Protein AF-A0A9D5ZG95-F1 (afdb_monomer)

Foldseek 3Di:
DLVPQDDDPDPCNLLSVLLCCLLVVDDPLVQLVVQQVVCVVVVHDNVVSNVVSSVVSSLVSLVQLLCCDCVHVVNQDDPNHGRSCNVRHRVSSNSSSD

Secondary structure (DSSP, 8-state):
-GGGS----STTHHHHHHHHHHHHS----HHHHHHHHHHHHTT--HHHHHHHHHHHHHHHHHHHHHHTSTTTT--SEETTEE-HHHHS-HHHHHHHH-

Radius of gyration: 14.71 Å; Cα contacts (8 Å, |Δi|>4): 109; chains: 1; bounding box: 30×31×39 Å

Nearest PDB structures (foldseek):
  4kkm-assembly1_A  TM=9.698E-01  e=1.287E-07  Zymomonas mobilis subsp. mobilis ZM4 = ATCC 31821
  3ts7-assembly1_A  TM=9.616E-01  e=9.498E-07  Methylococcus capsulatus
  7my0-assembly1_B  TM=9.695E-01  e=1.506E-06  Synechocystis sp. PCC 6803 substr. Kazusa
  7mxz-assembly1_AAA  TM=9.691E-01  e=1.946E-06  Synechocystis sp. PCC 6803 substr. Kazusa
  7my7-assembly2_CCC  TM=9.581E-01  e=3.988E-06  Synechococcus elongatus PCC 7942 = FACHB-805

Sequence (98 aa):
MDTLLPMD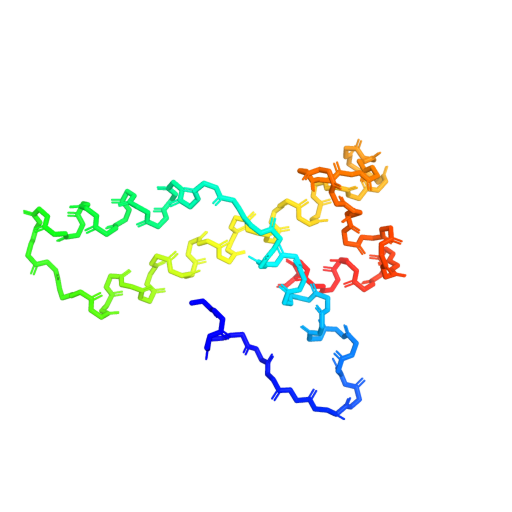GGPESRLMEAMRYAALLGGKRVRPYLTLNTAALFNVDAKCALRVAAALEMVHCYSLANDDLPAMDDDDLRRGQPTCHVKFDEATAILAGD

Solvent-accessible surface area (backbone atoms only — not comparable to full-atom values): 5497 Å² total; per-residue (Å²): 95,77,90,77,51,78,85,60,90,55,97,56,26,67,46,41,49,43,33,49,49,47,61,62,70,67,76,88,57,59,67,32,52,51,43,43,54,56,31,53,78,70,72,46,58,64,70,64,34,49,53,51,20,36,51,57,44,48,57,53,27,22,52,51,37,45,43,34,32,77,91,62,68,50,41,62,58,52,96,89,37,68,22,49,36,73,71,71,32,60,70,50,20,48,62,38,37,106

pLDDT: mean 95.36, std 4.54, range [74.25, 98.56]

Mean predicted aligned error: 2.89 Å

Structure (mmCIF, N/CA/C/O backbone):
data_AF-A0A9D5ZG95-F1
#
_entry.id   AF-A0A9D5ZG95-F1
#
loop_
_atom_site.group_PDB
_atom_site.id
_atom_site.type_symbol
_atom_site.label_atom_id
_atom_site.label_alt_id
_atom_site.label_comp_id
_atom_site.label_asym_id
_atom_site.label_entity_id
_atom_site.label_seq_id
_atom_site.pdbx_PDB_ins_code
_atom_site.Cartn_x
_atom_site.Cartn_y
_atom_site.Cartn_z
_atom_site.occupancy
_atom_site.B_iso_or_equiv
_atom_site.auth_seq_id
_atom_site.auth_comp_id
_atom_site.auth_asym_id
_atom_site.auth_atom_id
_atom_site.pdbx_PDB_model_num
ATOM 1 N N . MET A 1 1 ? -0.231 -4.451 8.380 1.00 87.19 1 MET A N 1
ATOM 2 C CA . MET A 1 1 ? -0.212 -4.397 6.903 1.00 87.19 1 MET A CA 1
ATOM 3 C C . MET A 1 1 ? 0.833 -5.355 6.367 1.00 87.19 1 MET A C 1
ATOM 5 O O . MET A 1 1 ? 0.455 -6.230 5.616 1.00 87.19 1 MET A O 1
ATOM 9 N N . ASP A 1 2 ? 2.087 -5.270 6.821 1.00 90.81 2 ASP A N 1
ATOM 10 C CA . ASP A 1 2 ? 3.172 -6.178 6.409 1.00 90.81 2 ASP A CA 1
ATOM 11 C C . ASP A 1 2 ? 2.808 -7.677 6.496 1.00 90.81 2 ASP A C 1
ATOM 13 O O . ASP A 1 2 ? 2.959 -8.418 5.531 1.00 90.81 2 ASP A O 1
ATOM 17 N N . THR A 1 3 ? 2.194 -8.104 7.603 1.00 91.50 3 THR A N 1
ATOM 18 C CA . THR A 1 3 ? 1.720 -9.488 7.802 1.00 91.50 3 THR A CA 1
ATOM 19 C C . THR A 1 3 ? 0.497 -9.886 6.967 1.00 91.50 3 THR A C 1
ATOM 21 O O . THR A 1 3 ? 0.128 -11.054 6.959 1.00 91.50 3 THR A O 1
ATOM 24 N N . LEU A 1 4 ? -0.172 -8.926 6.323 1.00 92.19 4 LEU A N 1
ATOM 25 C CA . LEU A 1 4 ? -1.353 -9.152 5.479 1.00 92.19 4 LEU A CA 1
ATOM 26 C C . LEU A 1 4 ? -1.005 -9.186 3.989 1.00 92.19 4 LEU A C 1
ATOM 28 O O . LEU A 1 4 ? -1.852 -9.551 3.182 1.00 92.19 4 LEU A O 1
ATOM 32 N N . LEU A 1 5 ? 0.201 -8.754 3.627 1.00 90.94 5 LEU A N 1
ATOM 33 C CA . LEU A 1 5 ? 0.674 -8.763 2.252 1.00 90.94 5 LEU A CA 1
ATOM 34 C C . LEU A 1 5 ? 1.235 -10.152 1.912 1.00 90.94 5 LEU A C 1
ATOM 36 O O . LEU A 1 5 ? 1.851 -10.775 2.787 1.00 90.94 5 LEU A O 1
ATOM 40 N N . PRO A 1 6 ? 1.070 -10.621 0.664 1.00 86.44 6 PRO A N 1
ATOM 41 C CA . PRO A 1 6 ? 1.526 -11.942 0.250 1.00 86.44 6 PRO A CA 1
ATOM 42 C C . PRO A 1 6 ? 3.046 -12.083 0.404 1.00 86.44 6 PRO A C 1
ATOM 44 O O . PRO A 1 6 ? 3.803 -11.121 0.230 1.00 86.44 6 PRO A O 1
ATOM 47 N N . MET A 1 7 ? 3.476 -13.283 0.787 1.00 77.81 7 MET A N 1
ATOM 48 C CA . MET A 1 7 ? 4.874 -13.675 0.963 1.00 77.81 7 MET A CA 1
ATOM 49 C C . MET A 1 7 ? 5.042 -15.035 0.307 1.00 77.81 7 MET A C 1
ATOM 51 O O . MET A 1 7 ? 4.765 -16.025 0.966 1.00 77.81 7 MET A O 1
ATOM 55 N N . ASP A 1 8 ? 5.470 -15.098 -0.952 1.00 74.44 8 ASP A N 1
ATOM 56 C CA . ASP A 1 8 ? 5.814 -16.379 -1.569 1.00 74.44 8 ASP A CA 1
ATOM 57 C C . ASP A 1 8 ? 6.872 -16.238 -2.670 1.00 74.44 8 ASP A C 1
ATOM 59 O O . ASP A 1 8 ? 6.897 -15.282 -3.443 1.00 74.44 8 ASP A O 1
ATOM 63 N N . GLY A 1 9 ? 7.762 -17.232 -2.740 1.00 74.25 9 GLY A N 1
ATOM 64 C CA . GLY A 1 9 ? 8.861 -17.337 -3.711 1.00 74.25 9 GLY A CA 1
ATOM 65 C C . GLY A 1 9 ? 8.469 -18.025 -5.022 1.00 74.25 9 GLY A C 1
ATOM 66 O O . GLY A 1 9 ? 9.321 -18.609 -5.688 1.00 74.25 9 GLY A O 1
ATOM 67 N N . GLY A 1 10 ? 7.176 -18.032 -5.351 1.00 88.56 10 GLY A N 1
ATOM 68 C CA . GLY A 1 10 ? 6.652 -18.642 -6.569 1.00 88.56 10 GLY A CA 1
ATOM 69 C C . GLY A 1 10 ? 6.909 -17.806 -7.833 1.00 88.56 10 GLY A C 1
ATOM 70 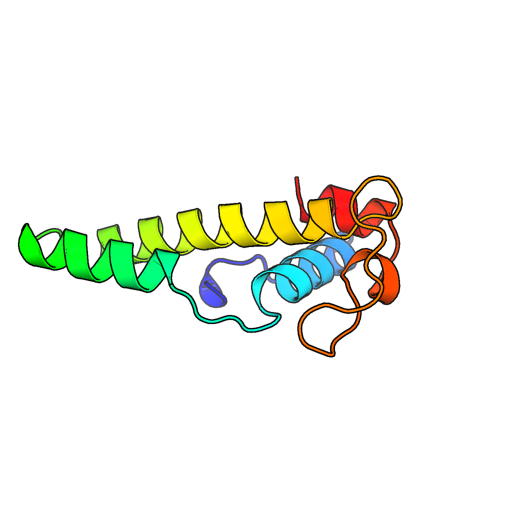O O . GLY A 1 10 ? 7.616 -16.794 -7.796 1.00 88.56 10 GLY A O 1
ATOM 71 N N . PRO A 1 11 ? 6.296 -18.190 -8.967 1.00 90.44 11 PRO A N 1
ATOM 72 C CA . PRO A 1 11 ? 6.398 -17.450 -10.230 1.00 90.44 11 PRO A CA 1
ATOM 73 C C . PRO A 1 11 ? 5.968 -15.977 -10.122 1.00 90.44 11 PRO A C 1
ATOM 75 O O . PRO A 1 11 ? 6.486 -15.128 -10.838 1.00 90.44 11 PRO A O 1
ATOM 78 N N . GLU A 1 12 ? 5.065 -15.667 -9.189 1.00 92.56 12 GLU A N 1
ATOM 79 C CA . GLU A 1 12 ? 4.531 -14.321 -8.933 1.00 92.56 12 GLU A CA 1
ATOM 80 C C . GLU A 1 12 ? 5.375 -13.503 -7.941 1.00 92.56 12 GLU A C 1
ATOM 82 O O . GLU A 1 12 ? 4.993 -12.397 -7.562 1.00 92.56 12 GLU A O 1
ATOM 87 N N . SER A 1 13 ? 6.536 -14.012 -7.516 1.00 94.00 13 SER A N 1
ATOM 88 C CA . SER A 1 13 ? 7.378 -13.366 -6.499 1.00 94.00 13 SER A CA 1
ATOM 89 C C . SER A 1 13 ? 7.747 -11.920 -6.848 1.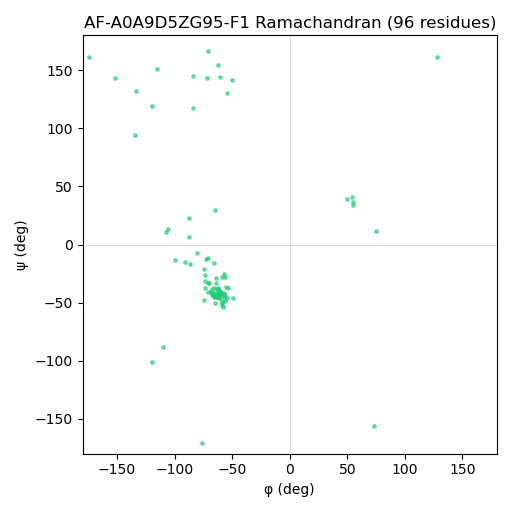00 94.00 13 SER A C 1
ATOM 91 O O . SER A 1 13 ? 7.730 -11.064 -5.965 1.00 94.00 13 SER A O 1
ATOM 93 N N . ARG A 1 14 ? 7.991 -11.618 -8.134 1.00 94.81 14 ARG A N 1
ATOM 94 C CA . ARG A 1 14 ? 8.239 -10.245 -8.614 1.00 94.81 14 ARG A CA 1
ATOM 95 C C . ARG A 1 14 ? 7.050 -9.318 -8.347 1.00 94.81 14 ARG A C 1
ATOM 97 O O . ARG A 1 14 ? 7.247 -8.211 -7.856 1.00 94.81 14 ARG A O 1
ATOM 104 N N . LEU A 1 15 ? 5.831 -9.767 -8.649 1.00 95.50 15 LEU A N 1
ATOM 105 C CA . LEU A 1 15 ? 4.615 -8.985 -8.416 1.00 95.50 15 LEU A CA 1
ATOM 106 C C . LEU A 1 15 ? 4.392 -8.769 -6.916 1.00 95.50 15 LEU A C 1
ATOM 108 O O . LEU A 1 15 ? 4.163 -7.645 -6.478 1.00 95.50 15 LEU A O 1
ATOM 112 N N . MET A 1 16 ? 4.541 -9.824 -6.111 1.00 95.56 16 MET A N 1
ATOM 113 C CA . MET A 1 16 ? 4.418 -9.725 -4.655 1.00 95.56 16 MET A CA 1
ATOM 114 C C . MET A 1 16 ? 5.453 -8.758 -4.063 1.00 95.56 16 MET A C 1
ATOM 116 O O . MET A 1 16 ? 5.121 -7.971 -3.175 1.00 95.56 16 MET A O 1
ATOM 120 N N . GLU A 1 17 ? 6.693 -8.764 -4.563 1.00 95.56 17 GLU A N 1
ATOM 121 C CA . GLU A 1 17 ? 7.721 -7.800 -4.159 1.00 95.56 17 GLU A CA 1
ATOM 122 C C . GLU A 1 17 ? 7.317 -6.361 -4.509 1.00 95.56 17 GLU A C 1
ATOM 124 O O . GLU A 1 17 ? 7.452 -5.471 -3.665 1.00 95.56 17 GLU A O 1
ATOM 129 N N . ALA A 1 18 ? 6.771 -6.131 -5.705 1.00 96.06 18 ALA A N 1
ATOM 130 C CA . ALA A 1 18 ? 6.295 -4.818 -6.134 1.00 96.06 18 ALA A CA 1
ATOM 131 C C . ALA A 1 18 ? 5.118 -4.31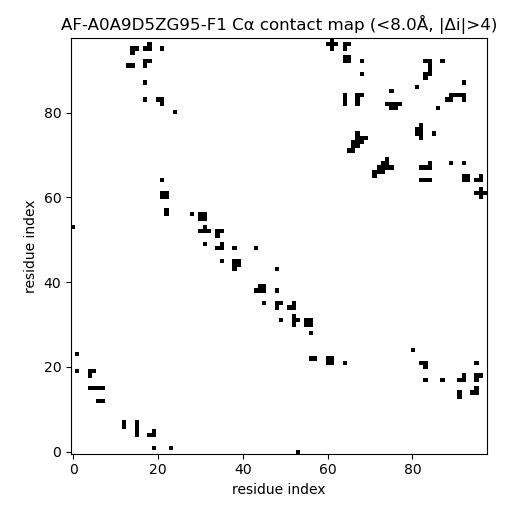3 -5.282 1.00 96.06 18 ALA A C 1
ATOM 133 O O . ALA A 1 18 ? 5.161 -3.183 -4.789 1.00 96.06 18 ALA A O 1
ATOM 134 N N . MET A 1 19 ? 4.125 -5.165 -4.998 1.00 95.81 19 MET A N 1
ATOM 135 C CA . MET A 1 19 ? 3.011 -4.843 -4.093 1.00 95.81 19 MET A CA 1
ATOM 136 C C . MET A 1 19 ? 3.519 -4.451 -2.702 1.00 95.81 19 MET A C 1
ATOM 138 O O . MET A 1 19 ? 3.093 -3.447 -2.124 1.00 95.81 19 MET A O 1
ATOM 142 N N . ARG A 1 20 ? 4.467 -5.225 -2.151 1.00 95.50 20 ARG A N 1
ATOM 143 C CA . ARG A 1 20 ? 5.084 -4.913 -0.855 1.00 95.50 20 ARG A CA 1
ATOM 144 C C . ARG A 1 20 ? 5.856 -3.606 -0.905 1.00 95.50 20 ARG A C 1
ATOM 146 O O . ARG A 1 20 ? 5.730 -2.806 0.019 1.00 95.50 20 ARG A O 1
ATOM 153 N N . TYR A 1 21 ? 6.625 -3.376 -1.963 1.00 95.69 21 TYR A N 1
ATOM 154 C CA . TYR A 1 21 ? 7.389 -2.151 -2.145 1.00 95.69 21 TYR A CA 1
ATOM 155 C C . TYR A 1 21 ? 6.480 -0.918 -2.146 1.00 95.69 21 TYR A C 1
ATOM 157 O O . TYR A 1 21 ? 6.685 -0.022 -1.327 1.00 95.69 21 TYR A O 1
ATOM 165 N N . ALA A 1 22 ? 5.434 -0.911 -2.976 1.00 95.00 22 ALA A N 1
ATOM 166 C CA . ALA A 1 22 ? 4.476 0.190 -3.061 1.00 95.00 22 ALA A CA 1
ATOM 167 C C . ALA A 1 22 ? 3.733 0.428 -1.730 1.00 95.00 22 ALA A C 1
ATOM 169 O O . ALA A 1 22 ? 3.609 1.562 -1.261 1.00 95.00 22 ALA A O 1
ATOM 170 N N . ALA A 1 23 ? 3.294 -0.6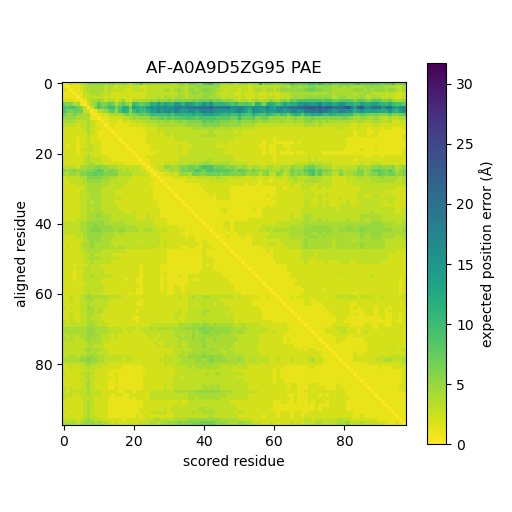43 -1.059 1.00 95.00 23 ALA A N 1
ATOM 171 C CA . ALA A 1 23 ? 2.561 -0.559 0.206 1.00 95.00 23 ALA A CA 1
ATOM 172 C C . ALA A 1 23 ? 3.420 -0.104 1.404 1.00 95.00 23 ALA A C 1
ATOM 174 O O . ALA A 1 23 ? 2.938 0.559 2.339 1.00 95.00 23 ALA A O 1
ATOM 175 N N . LEU A 1 24 ? 4.700 -0.482 1.408 1.00 93.75 24 LEU A N 1
ATOM 176 C CA . LEU A 1 24 ? 5.610 -0.319 2.541 1.00 93.75 24 LEU A CA 1
ATOM 177 C C . LEU A 1 24 ? 6.659 0.782 2.332 1.00 93.75 24 LEU A C 1
ATOM 179 O O . LEU A 1 24 ? 7.520 0.939 3.197 1.00 93.75 24 LEU A O 1
ATOM 183 N N . LEU A 1 25 ? 6.533 1.612 1.285 1.00 88.50 25 LEU A N 1
ATOM 184 C CA . LEU A 1 25 ? 7.362 2.799 0.986 1.00 88.50 25 LEU A CA 1
ATOM 185 C C . LEU A 1 25 ? 7.233 3.950 2.025 1.00 88.50 25 LEU A C 1
ATOM 187 O O . LEU A 1 25 ? 7.323 5.144 1.720 1.00 88.50 25 LEU A O 1
ATOM 191 N N . GLY A 1 26 ? 6.945 3.612 3.282 1.00 85.75 26 GLY A N 1
ATOM 192 C CA . GLY A 1 26 ? 6.702 4.533 4.386 1.00 85.75 26 GLY A CA 1
ATOM 193 C C . GLY A 1 26 ? 5.348 5.240 4.307 1.00 85.75 26 GLY A C 1
ATOM 194 O O . GLY A 1 26 ? 4.396 4.768 3.685 1.00 85.75 26 GLY A O 1
ATOM 195 N N . GLY A 1 27 ? 5.255 6.404 4.951 1.00 89.50 27 GLY A N 1
ATOM 196 C CA . GLY A 1 27 ? 4.084 7.283 4.914 1.00 89.50 27 GLY A CA 1
ATOM 197 C C . GLY A 1 27 ? 3.573 7.677 6.287 1.00 89.50 27 GLY A C 1
ATOM 198 O O . GLY A 1 27 ? 3.865 7.033 7.287 1.00 89.50 27 GLY A O 1
ATOM 199 N N . LYS A 1 28 ? 2.787 8.756 6.330 1.00 94.06 28 LYS A N 1
ATOM 200 C CA . LYS A 1 28 ? 2.258 9.316 7.585 1.00 94.06 28 LYS A CA 1
ATOM 201 C C . LYS A 1 28 ? 1.150 8.461 8.215 1.00 94.06 28 LYS A C 1
ATOM 203 O O . LYS A 1 28 ? 0.773 8.718 9.350 1.00 94.06 28 LYS A O 1
ATOM 208 N N . ARG A 1 29 ? 0.604 7.486 7.471 1.00 95.25 29 ARG A N 1
ATOM 209 C CA . ARG A 1 29 ? -0.478 6.575 7.895 1.00 95.25 29 ARG A CA 1
ATOM 210 C C . ARG A 1 29 ? -1.689 7.303 8.505 1.00 95.25 29 ARG A C 1
ATOM 212 O O . ARG A 1 29 ? 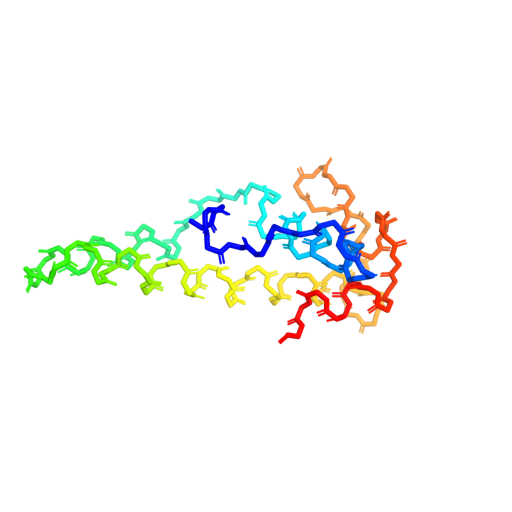-2.307 6.828 9.455 1.00 95.25 29 ARG A O 1
ATOM 219 N N . VAL A 1 30 ? -2.049 8.458 7.932 1.00 97.88 30 VAL A N 1
ATOM 220 C CA . VAL A 1 30 ? -3.151 9.311 8.421 1.00 97.88 30 VAL A CA 1
ATOM 221 C C . VAL A 1 30 ? -4.491 8.573 8.364 1.00 97.88 30 VAL A C 1
ATOM 223 O O . VAL A 1 30 ? -5.267 8.647 9.312 1.00 97.88 30 VAL A O 1
ATOM 226 N N . ARG A 1 31 ? -4.755 7.816 7.291 1.00 97.81 31 ARG A N 1
ATOM 227 C CA . ARG A 1 31 ? -6.008 7.062 7.115 1.00 97.81 31 ARG A CA 1
ATOM 228 C C . ARG A 1 31 ? -6.168 5.957 8.174 1.00 97.81 31 ARG A C 1
ATOM 230 O O . ARG A 1 31 ? -7.201 5.959 8.849 1.00 97.81 31 ARG A O 1
ATOM 237 N N . PRO A 1 32 ? -5.167 5.083 8.419 1.00 97.56 32 PRO A N 1
ATOM 238 C CA . PRO A 1 32 ? -5.177 4.172 9.559 1.00 97.56 32 PRO A CA 1
ATOM 239 C C . PRO A 1 32 ? -5.374 4.868 10.899 1.00 97.56 32 PRO A C 1
ATOM 241 O O . PRO A 1 32 ? -6.197 4.427 11.696 1.00 97.56 32 PRO A O 1
ATOM 244 N N . TYR A 1 33 ? -4.650 5.966 11.140 1.00 97.81 33 TYR A N 1
ATOM 245 C CA . TYR A 1 33 ? -4.740 6.706 12.394 1.00 97.81 33 TYR A CA 1
ATOM 246 C C . TYR A 1 33 ? -6.169 7.196 12.656 1.00 97.81 33 TYR A C 1
ATOM 248 O O . TYR A 1 33 ? -6.718 6.931 13.724 1.00 97.81 33 TYR A O 1
ATOM 256 N N . LEU A 1 34 ? -6.796 7.851 11.676 1.00 98.50 34 LEU A N 1
ATOM 257 C CA . LEU A 1 34 ? -8.178 8.319 11.793 1.00 98.50 34 LEU A CA 1
ATOM 258 C C . LEU A 1 34 ? -9.145 7.149 12.000 1.00 98.50 34 LEU A C 1
ATOM 260 O O . LEU A 1 34 ? -9.950 7.187 12.924 1.00 98.50 34 LEU A O 1
ATOM 264 N N . THR A 1 35 ? -9.007 6.078 11.215 1.00 98.38 35 THR A N 1
ATOM 265 C CA . THR A 1 35 ? -9.863 4.883 11.317 1.00 98.38 35 THR A CA 1
ATOM 266 C C . THR A 1 35 ? -9.846 4.287 12.722 1.00 98.38 35 THR A C 1
ATOM 268 O O . THR A 1 35 ? -10.900 4.029 13.300 1.00 98.38 35 THR A O 1
ATOM 271 N N . LEU A 1 36 ? -8.654 4.095 13.293 1.00 98.44 36 LEU A N 1
ATOM 272 C CA . LEU A 1 36 ? -8.492 3.499 14.619 1.00 98.44 36 LEU A CA 1
ATOM 273 C C . LEU A 1 36 ? -9.040 4.402 15.727 1.00 98.44 36 LEU A C 1
ATOM 275 O O . LEU A 1 36 ? -9.730 3.915 16.620 1.00 98.44 36 LEU A O 1
ATOM 279 N N . ASN A 1 37 ? -8.772 5.709 15.664 1.00 98.38 37 ASN A N 1
ATOM 280 C CA . ASN A 1 37 ? -9.257 6.645 16.679 1.00 98.38 37 ASN A CA 1
ATOM 281 C C . ASN A 1 37 ? -10.779 6.809 16.615 1.00 98.38 37 ASN A C 1
ATOM 283 O O . ASN A 1 37 ? -11.435 6.795 17.652 1.00 98.38 37 ASN A O 1
ATOM 287 N N . THR A 1 38 ? -11.364 6.893 15.419 1.00 98.50 38 THR A N 1
ATOM 288 C CA . THR A 1 38 ? -12.823 6.936 15.268 1.00 98.50 38 THR A CA 1
ATOM 289 C C . THR A 1 38 ? -13.467 5.646 15.767 1.00 98.50 38 THR A C 1
ATOM 291 O O . THR A 1 38 ? -14.428 5.710 16.524 1.00 98.50 38 THR A O 1
ATOM 294 N N . ALA A 1 39 ? -12.921 4.478 15.419 1.00 98.56 39 ALA A N 1
ATOM 295 C CA . ALA A 1 39 ? -13.406 3.192 15.919 1.00 98.56 39 ALA A CA 1
ATOM 296 C C . ALA A 1 39 ? -13.383 3.119 17.459 1.00 98.56 39 ALA A C 1
ATOM 298 O O . ALA A 1 39 ? -14.350 2.660 18.071 1.00 98.56 39 ALA A O 1
ATOM 299 N N . ALA A 1 40 ? -12.320 3.634 18.085 1.00 98.38 40 ALA A N 1
ATOM 300 C CA . ALA A 1 40 ? -12.190 3.685 19.538 1.00 98.38 40 ALA A CA 1
ATOM 301 C C . ALA A 1 40 ? -13.261 4.569 20.206 1.00 98.38 40 ALA A C 1
ATOM 303 O O . ALA A 1 40 ? -13.798 4.173 21.238 1.00 98.38 40 ALA A O 1
ATOM 304 N N . LEU A 1 41 ? -13.639 5.709 19.607 1.00 98.50 41 LEU A N 1
ATOM 305 C CA . LEU A 1 41 ? -14.714 6.577 20.127 1.00 98.50 41 LEU A CA 1
ATOM 306 C C . LEU A 1 41 ? -16.068 5.859 20.239 1.00 98.50 41 LEU A C 1
ATOM 308 O O . LEU A 1 41 ? -16.884 6.214 21.085 1.00 98.50 41 LEU A O 1
ATOM 312 N N . PHE A 1 42 ? -16.297 4.848 19.399 1.00 98.38 42 PHE A N 1
ATOM 313 C CA . PHE A 1 42 ? -17.534 4.066 19.366 1.00 98.38 42 PHE A CA 1
ATOM 314 C C . PHE A 1 42 ? -17.384 2.663 19.974 1.00 98.38 42 PHE A C 1
ATOM 316 O O . PHE A 1 42 ? -18.271 1.831 19.801 1.00 98.38 42 PHE A O 1
ATOM 323 N N . ASN A 1 43 ? -16.290 2.391 20.697 1.00 97.94 43 ASN A N 1
ATOM 324 C CA . ASN A 1 43 ? -15.999 1.090 21.315 1.00 97.94 43 ASN A CA 1
ATOM 325 C C . ASN A 1 43 ? -16.018 -0.095 20.327 1.00 97.94 43 ASN A C 1
ATOM 327 O O . ASN A 1 43 ? -16.409 -1.208 20.680 1.00 97.94 43 ASN A O 1
ATOM 331 N N . VAL A 1 44 ? -15.602 0.131 19.079 1.00 98.44 44 VAL A N 1
ATOM 332 C CA . VAL A 1 44 ? -15.444 -0.941 18.088 1.00 98.44 44 VAL A CA 1
ATOM 333 C C . VAL A 1 44 ? -14.226 -1.796 18.448 1.00 98.44 44 VAL A C 1
ATOM 335 O O . VAL A 1 44 ? -13.200 -1.274 18.887 1.00 98.44 44 VAL A O 1
ATOM 338 N N . ASP A 1 45 ? -14.319 -3.111 18.228 1.00 98.06 45 ASP A N 1
ATOM 339 C CA . ASP A 1 45 ? -13.201 -4.029 18.455 1.00 98.06 45 ASP A CA 1
ATOM 340 C C . ASP A 1 45 ? -11.940 -3.597 17.684 1.00 98.06 45 ASP A C 1
ATOM 342 O O . ASP A 1 45 ? -11.959 -3.357 16.471 1.00 98.06 45 ASP A O 1
ATOM 346 N N . ALA A 1 46 ? -10.816 -3.542 18.399 1.00 96.50 46 ALA A N 1
ATOM 347 C CA . ALA A 1 46 ? -9.556 -3.057 17.857 1.00 96.50 46 ALA A CA 1
ATOM 348 C C . ALA A 1 46 ? -9.018 -3.945 16.725 1.00 96.50 46 ALA A C 1
ATOM 350 O O . ALA A 1 46 ? -8.409 -3.429 15.788 1.00 96.50 46 ALA A O 1
ATOM 351 N N . LYS A 1 47 ? -9.240 -5.268 16.760 1.00 96.38 47 LYS A N 1
ATOM 352 C CA . LYS A 1 47 ? -8.770 -6.172 15.697 1.00 96.38 47 LYS A CA 1
ATOM 353 C C . LYS A 1 47 ? -9.580 -5.969 14.420 1.00 96.38 47 LYS A C 1
ATOM 355 O O . LYS A 1 47 ? -8.995 -5.923 13.337 1.00 96.38 47 LYS A O 1
ATOM 360 N N . CYS A 1 48 ? -10.895 -5.798 14.535 1.00 97.06 48 CYS A N 1
ATOM 361 C CA . CYS A 1 48 ? -11.755 -5.408 13.420 1.00 97.06 48 CYS A CA 1
ATOM 362 C C . CYS A 1 48 ? -11.306 -4.067 12.824 1.00 97.06 48 CYS A C 1
ATOM 364 O O . CYS A 1 48 ? -11.071 -3.982 11.617 1.00 97.06 48 CYS A O 1
ATOM 366 N N . ALA A 1 49 ? -11.097 -3.052 13.667 1.00 98.12 49 ALA A N 1
ATOM 367 C CA . ALA A 1 49 ? -10.651 -1.732 13.230 1.00 98.12 49 ALA A CA 1
ATOM 368 C C . ALA A 1 49 ? -9.272 -1.770 12.548 1.00 98.12 49 ALA A C 1
ATOM 370 O O . ALA A 1 49 ? -9.082 -1.131 11.516 1.00 98.12 49 ALA A O 1
ATOM 371 N N . LEU A 1 50 ? -8.326 -2.566 13.061 1.00 97.44 50 LEU A N 1
ATOM 372 C CA . LEU A 1 50 ? -7.003 -2.760 12.456 1.00 97.44 50 LEU A CA 1
ATOM 373 C C . LEU A 1 50 ? -7.078 -3.376 11.056 1.00 97.44 50 LEU A C 1
ATOM 375 O O . LEU A 1 50 ? -6.330 -2.959 10.171 1.00 97.44 50 LEU A O 1
ATOM 379 N N . ARG A 1 51 ? -7.978 -4.343 10.832 1.00 97.19 51 ARG A N 1
ATOM 380 C CA . ARG A 1 51 ? -8.182 -4.928 9.496 1.00 97.19 51 ARG A CA 1
ATOM 381 C C . ARG A 1 51 ? -8.726 -3.894 8.511 1.00 97.19 51 ARG A C 1
ATOM 383 O O . ARG A 1 51 ? -8.214 -3.807 7.399 1.00 97.19 51 ARG A O 1
ATOM 390 N N . VAL A 1 52 ? -9.698 -3.082 8.929 1.00 97.81 52 VAL A N 1
ATOM 391 C CA . VAL A 1 52 ? -10.263 -2.006 8.093 1.00 97.81 52 VAL A CA 1
ATOM 392 C C . VAL A 1 52 ? -9.225 -0.918 7.813 1.00 97.81 52 VAL A C 1
ATOM 394 O O . VAL A 1 52 ? -9.060 -0.504 6.671 1.00 97.81 52 VAL A O 1
ATOM 397 N N . ALA A 1 53 ? -8.469 -0.502 8.830 1.00 97.94 53 ALA A N 1
ATOM 398 C CA . ALA A 1 53 ? -7.391 0.471 8.691 1.00 97.94 53 ALA A CA 1
ATOM 399 C C . ALA A 1 53 ? -6.320 0.002 7.692 1.00 97.94 53 ALA A C 1
ATOM 401 O O . ALA A 1 53 ? -5.852 0.794 6.876 1.00 97.94 53 ALA A O 1
ATOM 402 N N . ALA A 1 54 ? -5.954 -1.284 7.725 1.00 97.00 54 ALA A N 1
ATOM 403 C CA . ALA A 1 54 ? -5.025 -1.858 6.759 1.00 97.00 54 ALA A CA 1
ATOM 404 C C . ALA A 1 54 ? -5.604 -1.876 5.338 1.00 97.00 54 ALA A C 1
ATOM 406 O O . ALA A 1 54 ? -4.897 -1.494 4.413 1.00 97.00 54 ALA A O 1
ATOM 407 N N . ALA A 1 55 ? -6.873 -2.260 5.169 1.00 96.94 55 ALA A N 1
ATOM 408 C CA . ALA A 1 55 ? -7.538 -2.254 3.866 1.00 96.94 55 ALA A CA 1
ATOM 409 C C . ALA A 1 55 ? -7.614 -0.840 3.261 1.00 96.94 55 ALA A C 1
ATOM 411 O O . ALA A 1 55 ? -7.292 -0.651 2.092 1.00 96.94 55 ALA A O 1
ATOM 412 N N . LEU A 1 56 ? -7.955 0.173 4.065 1.00 97.25 56 LEU A N 1
ATOM 413 C CA . LEU A 1 56 ? -7.971 1.573 3.621 1.00 97.25 56 LEU A CA 1
ATOM 414 C C . LEU A 1 56 ? -6.586 2.074 3.203 1.00 97.25 56 LEU A C 1
ATOM 416 O O . LEU A 1 56 ? -6.467 2.850 2.257 1.00 97.25 56 LEU A O 1
ATOM 420 N N . GLU A 1 57 ? -5.535 1.647 3.899 1.00 97.44 57 GLU A N 1
ATOM 421 C CA . GLU A 1 57 ? -4.173 2.006 3.511 1.00 97.44 57 GLU A CA 1
ATOM 422 C C . GLU A 1 57 ? -3.708 1.244 2.265 1.00 97.44 57 GLU A C 1
ATOM 424 O O . GLU A 1 57 ? -2.968 1.815 1.476 1.00 97.44 57 GLU A O 1
ATOM 429 N N . MET A 1 58 ? -4.169 0.007 2.034 1.00 96.25 58 MET A N 1
ATOM 430 C CA . MET A 1 58 ? -3.925 -0.713 0.773 1.00 96.25 58 MET A CA 1
ATOM 431 C C . MET A 1 58 ? -4.563 0.031 -0.402 1.00 96.25 58 MET A C 1
ATOM 433 O O . MET A 1 58 ? -3.882 0.287 -1.389 1.00 96.25 58 MET A O 1
ATOM 437 N N . VAL A 1 59 ? -5.815 0.479 -0.239 1.00 96.69 59 VAL A N 1
ATOM 438 C CA . VAL A 1 59 ? -6.511 1.338 -1.213 1.00 96.69 59 VAL A CA 1
ATOM 439 C C . VAL A 1 59 ? -5.725 2.617 -1.503 1.00 96.69 59 VAL A C 1
ATOM 441 O O . VAL A 1 59 ? -5.558 3.025 -2.645 1.00 96.69 59 VAL A O 1
ATOM 444 N N . HIS A 1 60 ? -5.192 3.251 -0.461 1.00 97.06 60 HIS A N 1
ATOM 445 C CA . HIS A 1 60 ? -4.368 4.437 -0.644 1.00 97.06 60 HIS A CA 1
ATOM 446 C C . HIS A 1 60 ? -3.046 4.146 -1.368 1.00 97.06 60 HIS A C 1
ATOM 448 O O . HIS A 1 60 ? -2.622 4.941 -2.200 1.00 97.06 60 HIS A O 1
ATOM 454 N N . CYS A 1 61 ? -2.365 3.057 -1.020 1.00 96.00 61 CYS A N 1
ATOM 455 C CA . CYS A 1 61 ? -1.079 2.716 -1.613 1.00 96.00 61 CYS A CA 1
ATOM 456 C C . CYS A 1 61 ? -1.205 2.348 -3.092 1.00 96.00 61 CYS A C 1
ATOM 458 O O . CYS A 1 61 ? -0.346 2.770 -3.861 1.00 96.00 61 CYS A O 1
ATOM 460 N N . TYR A 1 62 ? -2.264 1.633 -3.488 1.00 94.31 62 TYR A N 1
ATOM 461 C CA . TYR A 1 62 ? -2.493 1.340 -4.903 1.00 94.31 62 TYR A CA 1
ATOM 462 C C . TYR A 1 62 ? -2.697 2.632 -5.692 1.00 94.31 62 TYR A C 1
ATOM 464 O O . TYR A 1 62 ? -2.113 2.785 -6.759 1.00 94.31 62 TYR A O 1
ATOM 472 N N . SER A 1 63 ? -3.487 3.577 -5.152 1.00 96.31 63 SER A N 1
ATOM 473 C CA . SER A 1 63 ? -3.793 4.806 -5.886 1.00 96.31 63 SER A CA 1
ATOM 474 C C . SER A 1 63 ? -2.508 5.559 -6.197 1.00 96.31 63 SER A C 1
ATOM 476 O O . SER A 1 63 ? -2.304 5.948 -7.329 1.00 96.31 63 SER A O 1
ATOM 478 N N . LEU A 1 64 ? -1.595 5.652 -5.224 1.00 96.19 64 LEU A N 1
ATOM 479 C CA . LEU A 1 64 ? -0.293 6.286 -5.421 1.00 96.19 64 LEU A CA 1
ATOM 480 C C . LEU A 1 64 ? 0.589 5.551 -6.436 1.00 96.19 64 LEU A C 1
ATOM 482 O O . LEU A 1 64 ? 1.257 6.205 -7.223 1.00 96.19 64 LEU A O 1
ATOM 486 N N . ALA A 1 65 ? 0.620 4.214 -6.403 1.00 95.19 65 ALA A N 1
ATOM 487 C CA . ALA A 1 65 ? 1.421 3.437 -7.349 1.00 95.19 65 ALA A CA 1
ATOM 488 C C . ALA A 1 65 ? 0.964 3.659 -8.795 1.00 95.19 65 ALA A C 1
ATOM 490 O O . ALA A 1 65 ? 1.803 3.741 -9.689 1.00 95.19 65 ALA A O 1
ATOM 491 N N . ASN A 1 66 ? -0.351 3.779 -8.991 1.00 96.56 66 ASN A N 1
ATOM 492 C CA . ASN A 1 66 ? -0.943 4.082 -10.282 1.00 96.56 66 ASN A CA 1
ATOM 493 C C . ASN A 1 66 ? -0.736 5.563 -10.638 1.00 96.56 66 ASN A C 1
ATOM 495 O O . ASN A 1 66 ? -0.251 5.828 -11.730 1.00 96.56 66 ASN A O 1
ATOM 499 N N . ASP A 1 67 ? -1.008 6.509 -9.734 1.00 97.56 67 ASP A N 1
ATOM 500 C CA . ASP A 1 67 ? -0.803 7.953 -9.956 1.00 97.56 67 ASP A CA 1
ATOM 501 C C . ASP A 1 67 ? 0.639 8.259 -10.413 1.00 97.56 67 ASP A C 1
ATOM 503 O O . ASP A 1 67 ? 0.841 9.079 -11.300 1.00 97.56 67 ASP A O 1
ATOM 507 N N . ASP A 1 68 ? 1.633 7.539 -9.878 1.00 97.81 68 ASP A N 1
ATOM 508 C CA . ASP A 1 68 ? 3.047 7.698 -10.238 1.00 97.81 68 ASP A CA 1
ATOM 509 C C . ASP A 1 68 ? 3.376 7.314 -11.695 1.00 97.81 68 ASP A C 1
ATOM 511 O O . ASP A 1 68 ? 4.470 7.620 -12.154 1.00 97.81 68 ASP A O 1
ATOM 515 N N . LEU A 1 69 ? 2.512 6.596 -12.421 1.00 98.12 69 LEU A N 1
ATOM 516 C CA . LEU A 1 69 ? 2.819 6.100 -13.771 1.00 98.12 69 LEU A CA 1
ATOM 517 C C . LEU A 1 69 ? 3.073 7.240 -14.780 1.00 98.12 69 LEU A C 1
ATOM 519 O O . LEU A 1 69 ? 2.454 8.299 -14.662 1.00 98.12 69 LEU A O 1
ATOM 523 N N . PRO A 1 70 ? 3.847 6.995 -15.860 1.00 98.25 70 PRO A N 1
ATOM 524 C CA . PRO A 1 70 ? 4.106 7.998 -16.905 1.00 98.25 70 PRO A CA 1
ATOM 525 C C . PRO A 1 70 ? 2.855 8.558 -17.588 1.00 98.25 70 PRO A C 1
ATOM 527 O O . PRO A 1 70 ? 2.845 9.663 -18.122 1.00 98.25 70 PRO A O 1
ATOM 530 N N . ALA A 1 71 ? 1.768 7.784 -17.584 1.00 97.56 71 ALA A N 1
ATOM 531 C CA . ALA A 1 71 ? 0.482 8.203 -18.132 1.00 97.56 71 ALA A CA 1
ATOM 532 C C . ALA A 1 71 ? -0.337 9.107 -17.187 1.00 97.56 71 ALA A C 1
ATOM 534 O O . ALA A 1 71 ? -1.395 9.590 -17.596 1.00 97.56 71 ALA A O 1
ATOM 535 N N . MET A 1 72 ? 0.106 9.296 -15.941 1.00 97.44 72 MET A N 1
ATOM 536 C CA . MET A 1 72 ? -0.541 10.132 -14.929 1.00 97.44 72 MET A CA 1
ATOM 537 C C . MET A 1 72 ? 0.395 11.252 -14.467 1.00 97.44 72 MET A C 1
ATOM 539 O O . MET A 1 72 ? 0.508 12.240 -15.192 1.00 97.44 72 MET A O 1
ATOM 543 N N . ASP A 1 73 ? 1.042 11.130 -13.306 1.00 98.00 73 ASP A N 1
ATOM 544 C CA . ASP A 1 73 ? 1.901 12.192 -12.770 1.00 98.00 73 ASP A CA 1
ATOM 545 C C . ASP A 1 73 ? 3.345 12.122 -13.301 1.00 98.00 73 ASP A C 1
ATOM 547 O O . ASP A 1 73 ? 4.052 13.126 -13.224 1.00 98.00 73 ASP A O 1
ATOM 551 N N . ASP A 1 74 ? 3.768 10.984 -13.877 1.00 97.81 74 ASP A N 1
ATOM 552 C CA . ASP A 1 74 ? 5.136 10.761 -14.392 1.00 97.81 74 ASP A CA 1
ATOM 553 C C . ASP A 1 74 ? 6.218 11.043 -13.328 1.00 97.81 74 ASP A C 1
ATOM 555 O O . ASP A 1 74 ? 7.257 11.660 -13.574 1.00 97.81 74 ASP A O 1
ATOM 559 N N . ASP A 1 75 ? 5.938 10.619 -12.091 1.00 98.12 75 ASP A N 1
ATOM 560 C CA . ASP A 1 75 ? 6.813 10.833 -10.942 1.00 98.12 75 ASP A CA 1
ATOM 561 C C . ASP A 1 75 ? 7.903 9.750 -10.887 1.00 98.12 75 ASP A C 1
ATOM 563 O O . ASP A 1 75 ? 7.639 8.576 -10.621 1.00 98.12 75 ASP A O 1
ATOM 567 N N . ASP A 1 76 ? 9.171 10.146 -11.009 1.00 98.19 76 ASP A N 1
ATOM 568 C CA . ASP A 1 76 ? 10.299 9.218 -10.832 1.00 98.19 76 ASP A CA 1
ATOM 569 C C . ASP A 1 76 ? 10.544 8.841 -9.359 1.00 98.19 76 ASP A C 1
ATOM 571 O O . ASP A 1 76 ? 11.124 7.795 -9.037 1.00 98.19 76 ASP A O 1
ATOM 575 N N . LEU A 1 77 ? 10.153 9.725 -8.433 1.00 97.62 77 LEU A N 1
ATOM 576 C CA . LEU A 1 77 ? 10.460 9.612 -7.010 1.00 97.62 77 LEU A CA 1
ATOM 577 C C . LEU A 1 77 ? 9.239 9.868 -6.129 1.00 97.62 77 LEU A C 1
ATOM 579 O O . LEU A 1 77 ? 8.630 10.932 -6.165 1.00 97.62 77 LEU A O 1
ATOM 583 N N . ARG A 1 78 ? 9.014 8.975 -5.164 1.00 96.12 78 ARG A N 1
ATOM 584 C CA . ARG A 1 78 ? 8.062 9.166 -4.071 1.00 96.12 78 ARG A CA 1
ATOM 585 C C . ARG A 1 78 ? 8.779 9.119 -2.734 1.00 96.12 78 ARG A C 1
ATOM 587 O O . ARG A 1 78 ? 9.390 8.127 -2.348 1.00 96.12 78 ARG A O 1
ATOM 594 N N . ARG A 1 79 ? 8.704 10.230 -1.990 1.00 94.31 79 ARG A N 1
ATOM 595 C CA . ARG A 1 79 ? 9.362 10.398 -0.673 1.00 94.31 79 ARG A CA 1
ATOM 596 C C . ARG A 1 79 ? 10.875 10.123 -0.722 1.00 94.31 79 ARG A C 1
ATOM 598 O O . ARG A 1 79 ? 11.439 9.572 0.221 1.00 94.31 79 ARG A O 1
ATOM 605 N N . GLY A 1 80 ? 11.517 10.518 -1.821 1.00 95.00 80 GLY A N 1
ATOM 606 C CA . GLY A 1 80 ? 12.955 10.336 -2.037 1.00 95.00 80 GLY A CA 1
ATOM 607 C C . GLY A 1 80 ? 13.377 8.901 -2.369 1.00 95.00 80 GLY A C 1
ATOM 608 O O . GLY A 1 80 ? 14.567 8.612 -2.330 1.00 95.00 80 GLY A O 1
ATOM 609 N N . GLN A 1 81 ? 12.431 8.006 -2.665 1.00 96.69 81 GLN A N 1
ATOM 610 C CA . GLN A 1 81 ? 12.681 6.655 -3.171 1.00 96.69 81 GLN A CA 1
ATOM 611 C C . GLN A 1 81 ? 12.122 6.534 -4.595 1.00 96.69 81 GLN A C 1
ATOM 613 O O . GLN A 1 81 ? 11.145 7.223 -4.882 1.00 96.69 81 GLN A O 1
ATOM 618 N N . PRO A 1 82 ? 12.688 5.678 -5.464 1.00 98.06 82 PRO A N 1
ATOM 619 C CA . PRO A 1 82 ? 12.107 5.386 -6.774 1.00 98.06 82 PRO A CA 1
ATOM 620 C C . PRO A 1 82 ? 10.624 5.013 -6.680 1.00 98.06 82 PRO A C 1
ATOM 622 O O . PRO A 1 82 ? 10.207 4.327 -5.745 1.00 98.06 82 PRO A O 1
ATOM 625 N N . THR A 1 83 ? 9.814 5.457 -7.632 1.00 98.06 83 THR A N 1
ATOM 626 C CA . THR A 1 83 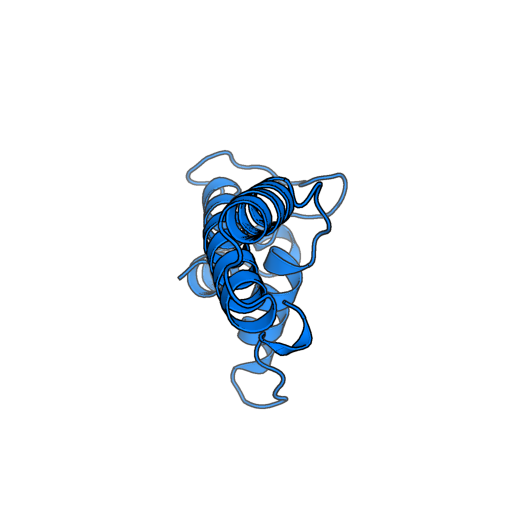? 8.430 4.980 -7.743 1.00 98.0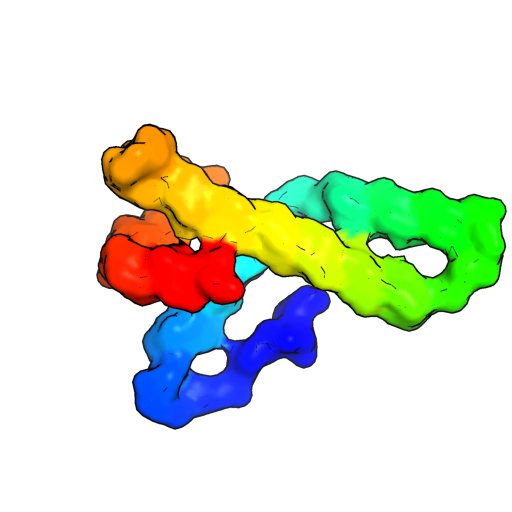6 83 THR A CA 1
ATOM 627 C C . THR A 1 83 ? 8.394 3.527 -8.219 1.00 98.06 83 THR A C 1
ATOM 629 O O . THR A 1 83 ? 9.407 2.942 -8.619 1.00 98.06 83 THR A O 1
ATOM 632 N N . CYS A 1 84 ? 7.228 2.884 -8.101 1.00 97.94 84 CYS A N 1
ATOM 633 C CA . CYS A 1 84 ? 7.097 1.451 -8.381 1.00 97.94 84 CYS A CA 1
ATOM 634 C C . CYS A 1 84 ? 7.503 1.117 -9.827 1.00 97.94 84 CYS A C 1
ATOM 636 O O . CYS A 1 84 ? 8.256 0.169 -10.054 1.00 97.94 84 CYS A O 1
ATOM 638 N N . HIS A 1 85 ? 7.079 1.940 -10.790 1.00 98.25 85 HIS A N 1
ATOM 639 C CA . HIS A 1 85 ? 7.377 1.724 -12.203 1.00 98.25 85 HIS A CA 1
ATOM 640 C C . HIS A 1 85 ? 8.858 1.971 -12.538 1.00 98.25 85 HIS A C 1
ATOM 642 O O . HIS A 1 85 ? 9.418 1.232 -13.343 1.00 98.25 85 HIS A O 1
ATOM 648 N N . VAL A 1 86 ? 9.519 2.921 -11.861 1.00 98.38 86 VAL A N 1
ATOM 649 C CA . VAL A 1 86 ? 10.967 3.151 -12.006 1.00 98.38 86 VAL A CA 1
ATOM 650 C C . VAL A 1 86 ? 11.782 1.992 -11.434 1.00 98.38 86 VAL A C 1
ATOM 652 O O . VAL A 1 86 ? 12.789 1.590 -12.014 1.00 98.38 86 VAL A O 1
ATOM 655 N N . LYS A 1 87 ? 11.379 1.439 -10.282 1.00 98.06 87 LYS A N 1
ATOM 656 C CA . LYS A 1 87 ? 12.117 0.336 -9.648 1.00 98.06 87 LYS A CA 1
ATOM 657 C C . LYS A 1 87 ? 11.941 -0.998 -10.381 1.00 98.06 87 LYS A C 1
ATOM 659 O O . LYS A 1 87 ? 12.880 -1.796 -10.411 1.00 98.06 87 LYS A O 1
ATOM 664 N N . PHE A 1 88 ? 10.744 -1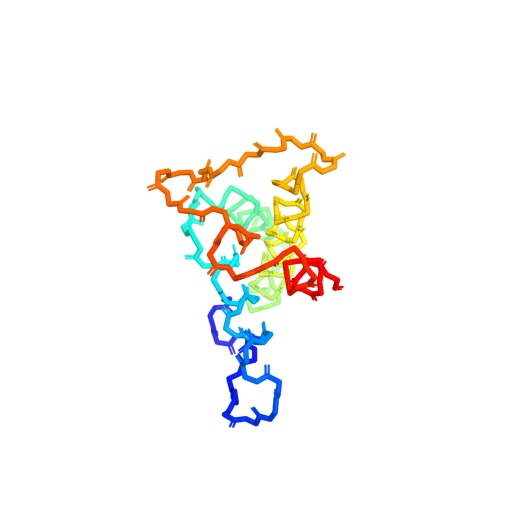.270 -10.892 1.00 97.38 88 PHE A N 1
ATOM 665 C CA . PHE A 1 88 ? 10.406 -2.542 -11.524 1.00 97.38 88 PHE A CA 1
ATOM 666 C C . PHE A 1 88 ? 10.231 -2.362 -13.032 1.00 97.38 88 PHE A C 1
ATOM 668 O O . PHE A 1 88 ? 11.181 -2.578 -13.781 1.00 97.38 88 PHE A O 1
ATOM 675 N N . ASP A 1 89 ? 9.014 -2.024 -13.445 1.00 98.06 89 ASP A N 1
ATOM 676 C CA . ASP A 1 89 ? 8.583 -1.666 -14.794 1.00 98.06 89 ASP A CA 1
ATOM 677 C C . ASP A 1 89 ? 7.109 -1.226 -14.717 1.00 98.06 89 ASP A C 1
ATOM 679 O O . ASP A 1 89 ? 6.416 -1.538 -13.743 1.00 98.06 89 ASP A O 1
ATOM 683 N N . GLU A 1 90 ? 6.617 -0.512 -15.732 1.00 98.06 90 GLU A N 1
ATOM 684 C CA . GLU A 1 90 ? 5.230 -0.020 -15.769 1.00 98.06 90 GLU A CA 1
ATOM 685 C C . GLU A 1 90 ? 4.196 -1.146 -15.646 1.00 98.06 90 GLU A C 1
ATOM 687 O O . GLU A 1 90 ? 3.249 -1.022 -14.875 1.00 98.06 90 GLU A O 1
ATOM 692 N N . ALA A 1 91 ? 4.387 -2.270 -16.347 1.00 97.94 91 ALA A N 1
ATOM 693 C CA . ALA A 1 91 ? 3.429 -3.376 -16.330 1.00 97.94 91 ALA A CA 1
ATOM 694 C C . ALA A 1 91 ? 3.305 -4.005 -14.933 1.00 97.94 91 ALA A C 1
ATOM 696 O O . ALA A 1 91 ? 2.202 -4.253 -14.451 1.00 97.94 91 ALA A O 1
ATOM 697 N N . THR A 1 92 ? 4.432 -4.224 -14.257 1.00 97.31 92 THR A N 1
ATOM 698 C CA . THR A 1 92 ? 4.468 -4.729 -12.881 1.00 97.31 92 THR A CA 1
ATOM 699 C C . THR A 1 92 ? 3.872 -3.715 -11.906 1.00 97.31 92 THR A C 1
ATOM 701 O O . THR A 1 92 ? 3.185 -4.117 -10.971 1.00 97.31 92 THR A O 1
ATOM 704 N N . ALA A 1 93 ? 4.104 -2.414 -12.108 1.00 97.44 93 ALA A N 1
ATOM 705 C CA . ALA A 1 93 ? 3.541 -1.367 -11.259 1.00 97.44 93 ALA A CA 1
ATOM 706 C C . ALA A 1 93 ? 2.014 -1.272 -11.380 1.00 97.44 93 ALA A C 1
ATOM 708 O O . ALA A 1 93 ? 1.349 -1.193 -10.350 1.00 97.44 93 ALA A O 1
ATOM 709 N N . ILE A 1 94 ? 1.477 -1.370 -12.603 1.00 97.69 94 ILE A N 1
ATOM 710 C CA . ILE A 1 94 ? 0.032 -1.450 -12.863 1.00 97.69 94 ILE A CA 1
ATOM 711 C C . ILE A 1 94 ? -0.561 -2.656 -12.130 1.00 97.69 94 ILE A C 1
ATOM 713 O O . ILE A 1 94 ? -1.457 -2.497 -11.311 1.00 97.69 94 ILE A O 1
ATOM 717 N N . LEU A 1 95 ? -0.000 -3.852 -12.342 1.00 96.88 95 LEU A N 1
ATOM 718 C CA . LEU A 1 95 ? -0.496 -5.075 -11.700 1.00 96.88 95 LEU A CA 1
ATOM 719 C C . LEU A 1 95 ? -0.357 -5.053 -10.173 1.00 96.88 95 LEU A C 1
ATOM 721 O O . LEU A 1 95 ? -1.119 -5.715 -9.479 1.00 96.88 95 LEU A O 1
ATOM 725 N N . ALA A 1 96 ? 0.628 -4.335 -9.632 1.00 95.19 96 ALA A N 1
ATOM 726 C CA . ALA A 1 96 ? 0.777 -4.164 -8.190 1.00 95.19 96 ALA A CA 1
ATOM 727 C C . ALA A 1 96 ? -0.257 -3.190 -7.597 1.00 95.19 96 ALA A C 1
ATOM 729 O O . ALA A 1 96 ? -0.471 -3.210 -6.380 1.00 95.19 96 ALA A O 1
ATOM 730 N N . GLY A 1 97 ? -0.835 -2.320 -8.431 1.00 92.94 97 GLY A N 1
ATOM 731 C CA . GLY A 1 97 ? -1.912 -1.399 -8.085 1.00 92.94 97 GLY A CA 1
ATOM 732 C C . GLY A 1 97 ? -3.329 -1.953 -8.307 1.00 92.94 97 GLY A C 1
ATOM 733 O O . GLY A 1 97 ? -4.279 -1.374 -7.781 1.00 92.94 97 GLY A O 1
ATOM 734 N N . ASP A 1 98 ? -3.479 -3.047 -9.054 1.00 93.06 98 ASP A N 1
ATOM 735 C CA . ASP A 1 98 ? -4.752 -3.758 -9.269 1.00 93.06 98 ASP A CA 1
ATOM 736 C C . ASP A 1 98 ? -5.143 -4.653 -8.070 1.00 93.06 98 ASP A C 1
ATOM 738 O O . ASP A 1 98 ? -6.355 -4.706 -7.739 1.00 93.06 98 ASP A O 1
#